Protein AF-A0A0F9VB66-F1 (afdb_monomer_lite)

pLDDT: mean 73.43, std 19.24, range [42.69, 96.19]

Sequence (173 aa):
MRTVSLARVRATCYNPADMSSNGTRQTKVRAKKPPSSSRPCPLCEGAGKLNGRKRKFDEFAIERACGALMVGGRMRDAAMAAGVSRDYLYDYMAKNPSFAARVKRLKIDPDDQVEHNLKHMTRSHPVAAIFWLKNRRPDIWKDRHDGHIVHEHVEYVAKVGEGDSIGHEEKVH

Foldseek 3Di:
DDDDDDDDDDDDDDDPPDPDDDDDPDPCPPPDDPPPPPPPDPLQPPLPDPPDDDDPQDPVLLVQLLVCLLVVHDLCSSCSSSSHHSVVVVVVCVVDVVSVVSSVVSNPVSVVVVLVVLVVVCVPPVPVSLVVCCVPCVVVRPDDDPPPPPVDPDPPPPPPPDDDDPDDDDDDD

Radius of gyration: 35.28 Å; chains: 1; bounding box: 74×68×105 Å

Organism: NCBI:txid412755

Secondary structure (DSSP, 8-state):
---------PPPPP----------------PPPPP---PPPGGGTT-----SS-----HHHHHHHHHHHHTT--HHHHHHHHTS-HHHHHHHHHH-HHHHHHHHHHTHHHHHHHHHHHHHHTTT-HHHHHHHHHHH-HHHHSPP--------SSSSSTTSSS-----------

Structure (mmCIF, N/CA/C/O backbone):
data_AF-A0A0F9VB66-F1
#
_entry.id   AF-A0A0F9VB66-F1
#
loop_
_atom_site.group_PDB
_atom_site.id
_atom_site.type_symbol
_atom_site.label_atom_id
_atom_site.label_alt_id
_atom_site.label_comp_id
_atom_site.label_asym_id
_atom_site.label_entity_id
_atom_site.label_seq_id
_atom_site.pdbx_PDB_ins_code
_atom_site.Cartn_x
_atom_site.Cartn_y
_atom_site.Cartn_z
_atom_site.occupancy
_atom_site.B_iso_or_equiv
_atom_site.auth_seq_id
_atom_site.auth_comp_id
_atom_site.auth_asym_id
_atom_site.auth_atom_id
_atom_site.pdbx_PDB_model_num
ATOM 1 N N . MET A 1 1 ? 54.873 -42.126 11.170 1.00 44.41 1 MET A N 1
ATOM 2 C CA . MET A 1 1 ? 53.872 -41.405 10.351 1.00 44.41 1 MET A CA 1
ATOM 3 C C . MET A 1 1 ? 52.822 -42.418 9.916 1.00 44.41 1 MET A C 1
ATOM 5 O O . MET A 1 1 ? 53.194 -43.435 9.351 1.00 44.41 1 MET A O 1
ATOM 9 N N . ARG A 1 2 ? 51.561 -42.240 10.330 1.00 46.47 2 ARG A N 1
ATOM 10 C CA . ARG A 1 2 ? 50.491 -43.246 10.195 1.00 46.47 2 ARG A CA 1
ATOM 11 C C . ARG A 1 2 ? 49.891 -43.201 8.786 1.00 46.47 2 ARG A C 1
ATOM 13 O O . ARG A 1 2 ? 49.462 -42.141 8.344 1.00 46.47 2 ARG A O 1
ATOM 20 N N . THR A 1 3 ? 49.865 -44.343 8.110 1.00 51.72 3 THR A N 1
ATOM 21 C CA . THR A 1 3 ? 49.191 -44.564 6.828 1.00 51.72 3 THR A CA 1
ATOM 22 C C . THR A 1 3 ? 47.685 -44.706 7.061 1.00 51.72 3 THR A C 1
ATOM 24 O O . THR A 1 3 ? 47.246 -45.493 7.899 1.00 51.72 3 THR A O 1
ATOM 27 N N . VAL A 1 4 ? 46.878 -43.911 6.355 1.00 54.00 4 VAL A N 1
ATOM 28 C CA . VAL A 1 4 ? 45.411 -43.969 6.434 1.00 54.00 4 VAL A CA 1
ATOM 29 C C . VAL A 1 4 ? 44.909 -44.898 5.331 1.00 54.00 4 VAL A C 1
ATOM 31 O O . VAL A 1 4 ? 45.108 -44.643 4.146 1.00 54.00 4 VAL A O 1
ATOM 34 N N . SER A 1 5 ? 44.300 -46.004 5.752 1.00 52.97 5 SER A N 1
ATOM 35 C CA . SER A 1 5 ? 43.702 -47.036 4.905 1.00 52.97 5 SER A CA 1
ATOM 36 C C . SER A 1 5 ? 42.387 -46.540 4.288 1.00 52.97 5 SER A C 1
ATOM 38 O O . SER A 1 5 ? 41.477 -46.125 5.007 1.00 52.97 5 SER A O 1
ATOM 40 N N . LEU A 1 6 ? 42.282 -46.583 2.957 1.00 56.06 6 LEU A N 1
ATOM 41 C CA . LEU A 1 6 ? 41.056 -46.307 2.202 1.00 56.06 6 LEU A CA 1
ATOM 42 C C . LEU A 1 6 ? 40.105 -47.509 2.303 1.00 56.06 6 LEU A C 1
ATOM 44 O O . LEU A 1 6 ? 40.253 -48.505 1.593 1.00 56.06 6 LEU A O 1
ATOM 48 N N . ALA A 1 7 ? 39.105 -47.411 3.178 1.00 54.12 7 ALA A N 1
ATOM 49 C CA . ALA A 1 7 ? 38.022 -48.383 3.253 1.00 54.12 7 ALA A CA 1
ATOM 50 C C . ALA A 1 7 ? 37.046 -48.191 2.075 1.00 54.12 7 ALA A C 1
ATOM 52 O O . ALA A 1 7 ? 36.342 -47.187 1.976 1.00 54.12 7 ALA A O 1
ATOM 53 N N . ARG A 1 8 ? 37.004 -49.186 1.181 1.00 52.88 8 ARG A N 1
ATOM 54 C CA . ARG A 1 8 ? 35.986 -49.357 0.133 1.00 52.88 8 ARG A CA 1
ATOM 55 C C . ARG A 1 8 ? 34.595 -49.491 0.763 1.00 52.88 8 ARG A C 1
ATOM 57 O O . ARG A 1 8 ? 34.313 -50.488 1.423 1.00 52.88 8 ARG A O 1
ATOM 64 N N . VAL A 1 9 ? 33.705 -48.541 0.487 1.00 54.78 9 VAL A N 1
ATOM 65 C CA . VAL A 1 9 ? 32.269 -48.683 0.759 1.00 54.78 9 VAL A CA 1
ATOM 66 C C . VAL A 1 9 ? 31.676 -49.608 -0.307 1.00 54.78 9 VAL A C 1
ATOM 68 O O . VAL A 1 9 ? 31.620 -49.265 -1.486 1.00 54.78 9 VAL A O 1
ATOM 71 N N . ARG A 1 10 ? 31.289 -50.821 0.103 1.00 51.31 10 ARG A N 1
ATOM 72 C CA . ARG A 1 10 ? 30.531 -51.768 -0.723 1.00 51.31 10 ARG A CA 1
ATOM 73 C C . ARG A 1 10 ? 29.098 -51.258 -0.878 1.00 51.31 1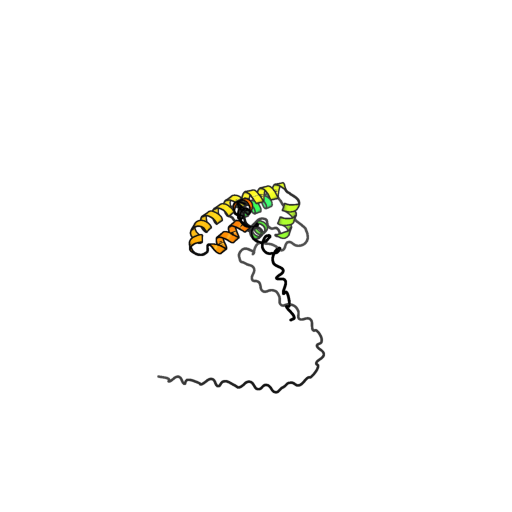0 ARG A C 1
ATOM 75 O O . ARG A 1 10 ? 28.410 -51.050 0.116 1.00 51.31 10 ARG A O 1
ATOM 82 N N . ALA A 1 11 ? 28.656 -51.103 -2.123 1.00 52.66 11 ALA A N 1
ATOM 83 C CA . ALA A 1 11 ? 27.251 -50.946 -2.466 1.00 52.66 11 ALA A CA 1
ATOM 84 C C . ALA A 1 11 ? 26.506 -52.241 -2.109 1.00 52.66 11 ALA A C 1
ATOM 86 O O . ALA A 1 11 ? 26.813 -53.302 -2.654 1.00 52.66 11 ALA A O 1
ATOM 87 N N . THR A 1 12 ? 25.560 -52.175 -1.174 1.00 59.12 12 THR A N 1
ATOM 88 C CA . THR A 1 12 ? 24.635 -53.281 -0.920 1.00 59.12 12 THR A CA 1
ATOM 89 C C . THR A 1 12 ? 23.467 -53.192 -1.885 1.00 59.12 12 THR A C 1
ATOM 91 O O . THR A 1 12 ? 22.754 -52.191 -1.950 1.00 59.12 12 THR A O 1
ATOM 94 N N . CYS A 1 13 ? 23.323 -54.268 -2.641 1.00 42.69 13 CYS A N 1
ATOM 95 C CA . CYS A 1 13 ? 22.309 -54.538 -3.638 1.00 42.69 13 CYS A CA 1
ATOM 96 C C . CYS A 1 13 ? 20.908 -54.512 -3.005 1.00 42.69 13 CYS A C 1
ATOM 98 O O . CYS A 1 13 ? 20.672 -55.140 -1.974 1.00 42.69 13 CYS A O 1
ATOM 100 N N . TYR A 1 14 ? 19.986 -53.797 -3.642 1.00 48.38 14 TYR A N 1
ATOM 101 C CA . TYR A 1 14 ? 18.560 -53.788 -3.325 1.00 48.38 14 TYR A CA 1
ATOM 102 C C . TYR A 1 14 ? 17.925 -55.116 -3.774 1.00 48.38 14 TYR A C 1
ATOM 104 O O . TYR A 1 14 ? 18.117 -55.520 -4.920 1.00 48.38 14 TYR A O 1
ATOM 112 N N . ASN A 1 15 ? 17.198 -55.797 -2.883 1.00 57.19 15 ASN A N 1
ATOM 113 C CA . ASN A 1 15 ? 16.551 -57.088 -3.142 1.00 57.19 15 ASN A CA 1
ATOM 114 C C . ASN A 1 15 ? 15.014 -56.900 -3.129 1.00 57.19 15 ASN A C 1
ATOM 116 O O . ASN A 1 15 ? 14.466 -56.618 -2.063 1.00 57.19 15 ASN A O 1
ATOM 120 N N . PRO A 1 16 ? 14.304 -56.988 -4.271 1.00 52.41 16 PRO A N 1
ATOM 121 C CA . PRO A 1 16 ? 12.881 -56.656 -4.376 1.00 52.41 16 PRO A CA 1
ATOM 122 C C . PRO A 1 16 ? 11.975 -57.887 -4.195 1.00 52.41 16 PRO A C 1
ATOM 124 O O . PRO A 1 16 ? 11.163 -58.203 -5.060 1.00 52.41 16 PRO A O 1
ATOM 127 N N . ALA A 1 17 ? 12.112 -58.597 -3.077 1.00 52.59 17 ALA A N 1
ATOM 128 C CA . ALA A 1 17 ? 11.293 -59.770 -2.774 1.00 52.59 17 ALA A CA 1
ATOM 129 C C . ALA A 1 17 ? 10.872 -59.778 -1.303 1.00 52.59 17 ALA A C 1
ATOM 131 O O . ALA A 1 17 ? 11.327 -60.610 -0.529 1.00 52.59 17 ALA A O 1
ATOM 132 N N . ASP A 1 18 ? 10.012 -58.836 -0.914 1.00 49.31 18 ASP A N 1
ATOM 133 C CA . ASP A 1 18 ? 9.180 -59.022 0.277 1.00 49.31 18 ASP A CA 1
ATOM 134 C C . ASP A 1 18 ? 7.884 -58.205 0.162 1.00 49.31 18 ASP A C 1
ATOM 136 O O . ASP A 1 18 ? 7.655 -57.191 0.822 1.00 49.31 18 ASP A O 1
ATOM 140 N N . MET A 1 19 ? 7.040 -58.620 -0.786 1.00 52.47 19 MET A N 1
ATOM 141 C CA . MET A 1 19 ? 5.615 -58.327 -0.726 1.00 52.47 19 MET A CA 1
ATOM 142 C C . MET A 1 19 ? 4.963 -59.429 0.106 1.00 52.47 19 MET A C 1
ATOM 144 O O . MET A 1 19 ? 4.65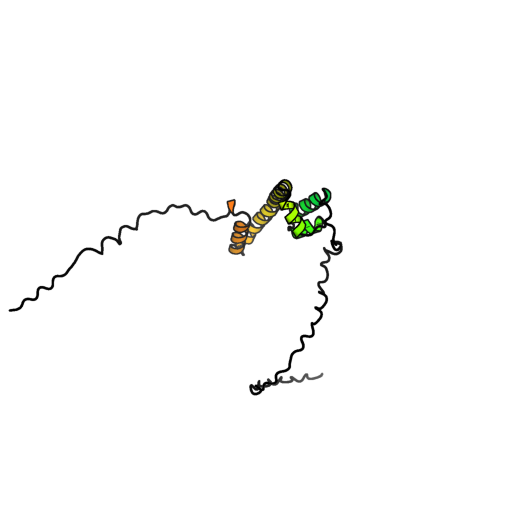6 -60.496 -0.419 1.00 52.47 19 MET A O 1
ATOM 148 N N . SER A 1 20 ? 4.725 -59.171 1.391 1.00 53.31 20 SER A N 1
ATOM 149 C CA . SER A 1 20 ? 3.771 -59.965 2.159 1.00 53.31 20 SER A CA 1
ATOM 150 C C . SER A 1 20 ? 2.997 -59.104 3.149 1.00 53.31 20 SER A C 1
ATOM 152 O O . SER A 1 20 ? 3.521 -58.461 4.057 1.00 53.31 20 SER A O 1
ATOM 154 N N . SER A 1 21 ? 1.700 -59.077 2.885 1.00 56.75 21 SER A N 1
ATOM 155 C CA . SER A 1 21 ? 0.618 -58.471 3.635 1.00 56.75 21 SER A CA 1
ATOM 156 C C . SER A 1 21 ? 0.570 -58.938 5.086 1.00 56.75 21 SER A C 1
ATOM 158 O O . SER A 1 21 ? 0.457 -60.133 5.335 1.00 56.75 21 SER A O 1
ATOM 160 N N . ASN A 1 22 ? 0.482 -57.998 6.027 1.00 52.44 22 ASN A N 1
ATOM 161 C CA . ASN A 1 22 ? -0.237 -58.230 7.276 1.00 52.44 22 ASN A CA 1
ATOM 162 C C . ASN A 1 22 ? -0.917 -56.944 7.750 1.00 52.44 22 ASN A C 1
ATOM 164 O O . ASN A 1 22 ? -0.280 -55.962 8.134 1.00 52.44 22 ASN A O 1
ATOM 168 N N . GLY A 1 23 ? -2.249 -56.963 7.691 1.00 52.31 23 GLY A N 1
ATOM 169 C CA . GLY A 1 23 ? -3.118 -55.898 8.162 1.00 52.31 23 GLY A CA 1
ATOM 170 C C . GLY A 1 23 ? -2.966 -55.692 9.663 1.00 52.31 23 GLY A C 1
ATOM 171 O O . GLY A 1 23 ? -3.435 -56.490 10.468 1.00 52.31 23 GLY A O 1
ATOM 172 N N . THR A 1 24 ? -2.351 -54.578 10.044 1.00 51.16 24 THR A N 1
ATOM 173 C CA . THR A 1 24 ? -2.393 -54.072 11.415 1.00 51.16 24 THR A CA 1
ATOM 174 C C . THR A 1 24 ? -3.463 -52.987 11.480 1.00 51.16 24 THR A C 1
ATOM 176 O O . THR A 1 24 ? -3.363 -51.959 10.808 1.00 51.16 24 THR A O 1
ATOM 179 N N . ARG A 1 25 ? -4.512 -53.206 12.285 1.00 48.66 25 ARG A N 1
ATOM 180 C CA . ARG A 1 25 ? -5.467 -52.156 12.670 1.00 48.66 25 ARG A CA 1
ATOM 181 C C . ARG A 1 25 ? -4.683 -51.013 13.314 1.00 48.66 25 ARG A C 1
ATOM 183 O O . ARG A 1 25 ? -4.277 -51.112 14.467 1.00 48.66 25 ARG A O 1
ATOM 190 N N . GLN A 1 26 ? -4.477 -49.926 12.576 1.00 53.50 26 GLN A N 1
ATOM 191 C CA . GLN A 1 26 ? -3.925 -48.700 13.135 1.00 53.50 26 GLN A CA 1
ATOM 192 C C . GLN A 1 26 ? -4.956 -48.090 14.090 1.00 53.50 26 GLN A C 1
ATOM 194 O O . GLN A 1 26 ? -5.906 -47.426 13.674 1.00 53.50 26 GLN A O 1
ATOM 199 N N . THR A 1 27 ? -4.774 -48.289 15.392 1.00 52.41 27 THR A N 1
ATOM 200 C CA . THR A 1 27 ? -5.362 -47.391 16.385 1.00 52.41 27 THR A CA 1
ATOM 201 C C . THR A 1 27 ? -4.724 -46.021 16.185 1.00 52.41 27 THR A C 1
ATOM 203 O O . THR A 1 27 ? -3.520 -45.849 16.373 1.00 52.41 27 THR A O 1
ATOM 206 N N . LYS A 1 28 ? -5.528 -45.047 15.758 1.00 52.59 28 LYS A N 1
ATOM 207 C CA . LYS A 1 28 ? -5.122 -43.665 15.491 1.00 52.59 28 LYS A CA 1
ATOM 208 C C . LYS A 1 28 ? -4.780 -42.968 16.813 1.00 52.59 28 LYS A C 1
ATOM 210 O O . LYS A 1 28 ? -5.587 -42.219 17.357 1.00 52.59 28 LYS A O 1
ATOM 215 N N . VAL A 1 29 ? -3.593 -43.228 17.359 1.00 53.97 29 VAL A N 1
ATOM 216 C CA . VAL A 1 29 ? -3.067 -42.459 18.490 1.00 53.97 29 VAL A CA 1
ATOM 217 C C . VAL A 1 29 ? -2.770 -41.063 17.958 1.00 53.97 29 VAL A C 1
ATOM 219 O O . VAL A 1 29 ? -1.888 -40.856 17.126 1.00 53.97 29 VAL A O 1
ATOM 222 N N . ARG A 1 30 ? -3.584 -40.096 18.377 1.00 53.66 30 ARG A N 1
ATOM 223 C CA . ARG A 1 30 ? -3.483 -38.695 17.976 1.00 53.66 30 ARG A CA 1
ATOM 224 C C . ARG A 1 30 ? -2.177 -38.128 18.540 1.00 53.66 30 ARG A C 1
ATOM 226 O O . ARG A 1 30 ? -2.142 -37.678 19.682 1.00 53.66 30 ARG A O 1
ATOM 233 N N . ALA A 1 31 ? -1.101 -38.182 17.756 1.00 60.56 31 ALA A N 1
ATOM 234 C CA . ALA A 1 31 ? 0.166 -37.554 18.102 1.00 60.56 31 ALA A CA 1
ATOM 235 C C . ALA A 1 31 ? -0.086 -36.069 18.412 1.00 60.56 31 ALA A C 1
ATOM 237 O O . ALA A 1 31 ? -0.615 -35.325 17.579 1.00 60.56 31 ALA A O 1
ATOM 238 N N . LYS A 1 32 ? 0.239 -35.640 19.637 1.00 59.31 32 LYS A N 1
ATOM 239 C CA . LYS A 1 32 ? 0.214 -34.222 20.004 1.00 59.31 32 LYS A CA 1
ATOM 240 C C . LYS A 1 32 ? 1.209 -33.504 19.092 1.00 59.31 32 LYS A C 1
ATOM 242 O O . LYS A 1 32 ? 2.384 -33.857 19.061 1.00 59.31 32 LYS A O 1
ATOM 247 N N . LYS A 1 33 ? 0.717 -32.529 18.324 1.00 59.81 33 LYS A N 1
ATOM 248 C CA . LYS A 1 33 ? 1.525 -31.683 17.436 1.00 59.81 33 LYS A CA 1
ATOM 249 C C . LYS A 1 33 ? 2.696 -31.108 18.256 1.00 59.81 33 LYS A C 1
ATOM 251 O O . LYS A 1 33 ? 2.421 -30.550 19.321 1.00 59.81 33 LYS A O 1
ATOM 256 N N . PRO A 1 34 ? 3.963 -31.253 17.824 1.00 53.66 34 PRO A N 1
ATOM 257 C CA . PRO A 1 34 ? 5.085 -30.683 18.560 1.00 53.66 34 PRO A CA 1
ATOM 258 C C . PRO A 1 34 ? 4.890 -29.164 18.685 1.00 53.66 34 PRO A C 1
ATOM 260 O O . PRO A 1 34 ? 4.361 -28.547 17.749 1.00 53.66 34 PRO A O 1
ATOM 263 N N . PRO A 1 35 ? 5.258 -28.547 19.824 1.00 54.00 35 PRO A N 1
ATOM 264 C CA . PRO A 1 35 ? 5.183 -27.101 19.966 1.00 54.00 35 PRO A CA 1
ATOM 265 C C . PRO A 1 35 ? 6.023 -26.471 18.855 1.00 54.00 35 PRO A C 1
ATOM 267 O O . PRO A 1 35 ? 7.181 -26.834 18.660 1.00 54.00 35 PRO A O 1
ATOM 270 N N . SER A 1 36 ? 5.416 -25.568 18.085 1.00 57.84 36 SER A N 1
ATOM 271 C CA . SER A 1 36 ? 6.081 -24.885 16.981 1.00 57.84 36 SER A CA 1
ATOM 272 C C . SER A 1 36 ? 7.273 -24.102 17.525 1.00 57.84 36 SER A C 1
ATOM 274 O O . SER A 1 36 ? 7.106 -23.025 18.094 1.00 57.84 36 SER A O 1
ATOM 276 N N . SER A 1 37 ? 8.479 -24.632 17.352 1.00 52.78 37 SER A N 1
ATOM 277 C CA . SER A 1 37 ? 9.735 -23.990 17.737 1.00 52.78 37 SER A CA 1
ATOM 278 C C . SER A 1 37 ? 10.139 -22.903 16.736 1.00 52.78 37 SER A C 1
ATOM 280 O O . SER A 1 37 ? 11.299 -22.813 16.329 1.00 52.78 37 SER A O 1
ATOM 282 N N . SER A 1 38 ? 9.191 -22.071 16.301 1.00 57.78 38 SER A N 1
ATOM 283 C CA . SER A 1 38 ? 9.543 -20.814 15.659 1.00 57.78 38 SER A CA 1
ATOM 284 C C . SER A 1 38 ? 10.136 -19.940 16.753 1.00 57.78 38 SER A C 1
ATOM 286 O O . SER A 1 38 ? 9.395 -19.382 17.565 1.00 57.78 38 SER A O 1
ATOM 288 N N . ARG A 1 39 ? 11.468 -19.856 16.805 1.00 48.72 39 ARG A N 1
ATOM 289 C CA . ARG A 1 39 ? 12.132 -18.781 17.542 1.00 48.72 39 ARG A CA 1
ATOM 290 C C . ARG A 1 39 ? 11.447 -17.477 17.111 1.00 48.72 39 ARG A C 1
ATOM 292 O O . ARG A 1 39 ? 11.368 -17.239 15.900 1.00 48.72 39 ARG A O 1
ATOM 299 N N . PRO A 1 40 ? 10.861 -16.702 18.036 1.00 51.41 40 PRO A N 1
ATOM 300 C CA . PRO A 1 40 ? 10.295 -15.416 17.678 1.00 51.41 40 PRO A CA 1
ATOM 301 C C . PRO A 1 40 ? 11.411 -14.596 17.031 1.00 51.41 40 PRO A C 1
ATOM 303 O O . PRO A 1 40 ? 12.553 -14.598 17.483 1.00 51.41 40 PRO A O 1
ATOM 306 N N . CYS A 1 41 ? 11.097 -13.980 15.897 1.00 50.94 41 CYS A N 1
ATOM 307 C CA . CYS A 1 41 ? 11.995 -13.034 15.255 1.00 50.94 41 CYS A CA 1
ATOM 308 C C . CYS A 1 41 ? 12.424 -11.974 16.300 1.00 50.94 41 CYS A C 1
ATOM 310 O O . CYS A 1 41 ? 11.563 -11.500 17.036 1.00 50.94 41 CYS A O 1
ATOM 312 N N . PRO A 1 42 ? 13.697 -11.553 16.371 1.00 48.38 42 PRO A N 1
ATOM 313 C CA . PRO A 1 42 ? 14.150 -10.548 17.347 1.00 48.38 42 PRO A CA 1
ATOM 314 C C . PRO A 1 42 ? 13.387 -9.214 17.264 1.00 48.38 42 PRO A C 1
ATOM 316 O O . PRO A 1 42 ? 13.326 -8.459 18.224 1.00 48.38 42 PRO A O 1
ATOM 319 N N . LEU A 1 43 ? 12.742 -8.937 16.126 1.00 49.28 43 LEU A N 1
ATOM 320 C CA . LEU A 1 43 ? 11.885 -7.764 15.930 1.00 49.28 43 LEU A CA 1
ATOM 321 C C . LEU A 1 43 ? 10.491 -7.897 16.571 1.00 49.28 43 LEU A C 1
ATOM 323 O O . LEU A 1 43 ? 9.729 -6.934 16.564 1.00 49.28 43 LEU A O 1
ATOM 327 N N . CYS A 1 44 ? 10.111 -9.075 17.080 1.00 45.06 44 CYS A N 1
ATOM 328 C CA . CYS A 1 44 ? 8.766 -9.346 17.594 1.00 45.06 44 CYS A CA 1
ATOM 329 C C . CYS A 1 44 ? 8.694 -9.635 19.103 1.00 45.06 44 CYS A C 1
ATOM 331 O O . CYS A 1 44 ? 7.625 -10.012 19.581 1.00 45.06 44 CYS A O 1
ATOM 333 N N . GLU A 1 45 ? 9.767 -9.416 19.872 1.00 42.81 45 GLU A N 1
ATOM 334 C CA . GLU A 1 45 ? 9.785 -9.675 21.326 1.00 42.81 45 GLU A CA 1
ATOM 335 C C . GLU A 1 45 ? 8.876 -8.745 22.162 1.00 42.81 45 GLU A C 1
ATOM 337 O O . GLU A 1 45 ? 8.649 -9.011 23.337 1.00 42.81 45 GLU A O 1
ATOM 342 N N . GLY A 1 46 ? 8.259 -7.717 21.564 1.00 49.78 46 GLY A N 1
ATOM 343 C CA . GLY A 1 46 ? 7.318 -6.812 22.248 1.00 49.78 46 GLY A CA 1
ATOM 344 C C . GLY A 1 46 ? 5.834 -6.982 21.893 1.00 49.78 46 GLY A C 1
ATOM 345 O O . GLY A 1 46 ? 4.979 -6.333 22.497 1.00 49.78 46 GLY A O 1
ATOM 346 N N . ALA A 1 47 ? 5.486 -7.826 20.916 1.00 51.56 47 ALA A N 1
ATOM 347 C CA . ALA A 1 47 ? 4.102 -7.963 20.460 1.00 51.56 47 ALA A CA 1
ATOM 348 C C . ALA A 1 47 ? 3.333 -8.927 21.377 1.00 51.56 47 ALA A C 1
ATOM 350 O O . ALA A 1 47 ? 3.151 -10.106 21.065 1.00 51.56 47 ALA A O 1
ATOM 351 N N . GLY A 1 48 ? 2.915 -8.428 22.543 1.00 51.97 48 GLY A N 1
ATOM 352 C CA . GLY A 1 48 ? 2.089 -9.173 23.490 1.00 51.97 48 GLY A CA 1
ATOM 353 C C . GLY A 1 48 ? 0.916 -9.867 22.791 1.00 51.97 48 GLY A C 1
ATOM 354 O O . GLY A 1 48 ? 0.263 -9.289 21.920 1.00 51.97 48 GLY A O 1
ATOM 355 N N . LYS A 1 49 ? 0.655 -11.130 23.158 1.00 54.41 49 LYS A N 1
ATOM 356 C CA . LYS A 1 49 ? -0.476 -11.912 22.637 1.00 54.41 49 LYS A CA 1
ATOM 357 C C . LYS A 1 49 ? -1.760 -11.082 22.760 1.00 54.41 49 LYS A C 1
ATOM 359 O O . LYS A 1 49 ? -2.202 -10.786 23.869 1.00 54.41 49 LYS A O 1
ATOM 364 N N . LEU A 1 50 ? -2.350 -10.704 21.624 1.00 54.97 50 LEU A N 1
ATOM 365 C CA . LEU A 1 50 ? -3.613 -9.966 21.559 1.00 54.97 50 LEU A CA 1
ATOM 366 C C . LEU A 1 50 ? -4.769 -10.903 21.946 1.00 54.97 50 LEU A C 1
ATOM 368 O O . LEU A 1 50 ? -5.504 -11.397 21.096 1.00 54.97 50 LEU A O 1
ATOM 372 N N . ASN A 1 51 ? -4.903 -11.199 23.237 1.00 49.34 51 ASN A N 1
ATOM 373 C CA . ASN A 1 51 ? -5.971 -12.048 23.749 1.00 49.34 51 ASN A CA 1
ATOM 374 C C . ASN A 1 51 ? -7.301 -11.267 23.825 1.00 49.34 51 ASN A C 1
ATOM 376 O O . ASN A 1 51 ? -7.427 -10.279 24.549 1.00 49.34 51 ASN A O 1
ATOM 380 N N . GLY A 1 52 ? -8.309 -11.762 23.099 1.00 56.09 52 GLY A N 1
ATOM 381 C CA . GLY A 1 52 ? -9.744 -11.668 23.410 1.00 56.09 52 GLY A CA 1
ATOM 382 C C . GLY A 1 52 ? -10.476 -10.359 23.101 1.00 56.09 52 GLY A C 1
ATOM 383 O O . GLY A 1 52 ? -11.493 -10.384 22.408 1.00 56.09 52 GLY A O 1
ATOM 384 N N . ARG A 1 53 ? -10.003 -9.208 23.595 1.00 60.44 53 ARG A N 1
ATOM 385 C CA . ARG A 1 53 ? -10.736 -7.934 23.466 1.00 60.44 53 ARG A CA 1
ATOM 386 C C . ARG A 1 53 ? -10.085 -7.040 22.417 1.00 60.44 53 ARG A C 1
ATOM 388 O O . ARG A 1 53 ? -8.963 -6.576 22.611 1.00 60.44 53 ARG A O 1
ATOM 395 N N . LYS A 1 54 ? -10.802 -6.785 21.314 1.00 63.06 54 LYS A N 1
ATOM 396 C CA . LYS A 1 54 ? -10.371 -5.847 20.264 1.00 63.06 54 LYS A CA 1
ATOM 397 C C . LYS A 1 54 ? -10.135 -4.479 20.910 1.00 63.06 54 LYS A C 1
ATOM 399 O O . LYS A 1 54 ? -11.079 -3.848 21.384 1.00 63.06 54 LYS A O 1
ATOM 404 N N . ARG A 1 55 ? -8.871 -4.062 20.991 1.00 66.31 55 ARG A N 1
ATOM 405 C CA . ARG A 1 55 ? -8.508 -2.721 21.456 1.00 66.31 55 ARG A CA 1
ATOM 406 C C . ARG A 1 55 ? -8.966 -1.714 20.405 1.00 66.31 55 ARG A C 1
ATOM 408 O O . ARG A 1 55 ? -8.965 -2.028 19.214 1.00 66.31 55 ARG A O 1
ATOM 415 N N . LYS A 1 56 ? -9.403 -0.535 20.848 1.00 76.12 56 LYS A N 1
ATOM 416 C CA . LYS A 1 56 ? -9.724 0.560 19.929 1.00 76.12 56 LYS A CA 1
ATOM 417 C C . LYS A 1 56 ? -8.454 0.909 19.148 1.00 76.12 56 LYS A C 1
ATOM 419 O O . LYS A 1 56 ? -7.348 0.770 19.666 1.00 76.12 56 LYS A O 1
ATOM 424 N N . PHE A 1 57 ? -8.614 1.254 17.875 1.00 84.31 57 PHE A N 1
ATOM 425 C CA . PHE A 1 57 ? -7.485 1.709 17.072 1.00 84.31 57 PHE A CA 1
ATOM 426 C C . PHE A 1 57 ? -7.262 3.181 17.399 1.00 84.31 57 PHE A C 1
ATOM 428 O O . PHE A 1 57 ? -7.980 4.036 16.889 1.00 84.31 57 PHE A O 1
ATOM 435 N N . ASP A 1 58 ? -6.360 3.434 18.344 1.00 90.50 58 ASP A N 1
ATOM 436 C CA . ASP A 1 58 ? -6.073 4.780 18.837 1.00 90.50 58 ASP A CA 1
ATOM 437 C C . ASP A 1 58 ? -5.366 5.622 17.763 1.00 90.50 58 ASP A C 1
ATOM 439 O O . ASP A 1 58 ? -4.666 5.081 16.903 1.00 90.50 58 ASP A O 1
ATOM 443 N N . GLU A 1 59 ? -5.473 6.950 17.849 1.00 90.31 59 GLU A N 1
ATOM 444 C CA . GLU A 1 59 ? -4.830 7.870 16.895 1.00 90.31 59 GLU A CA 1
ATOM 445 C C . GLU A 1 59 ? -3.305 7.658 16.832 1.00 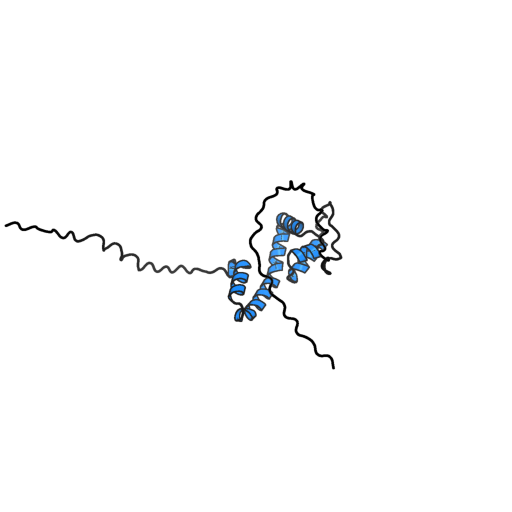90.31 59 GLU A C 1
ATOM 447 O O . GLU A 1 59 ? -2.721 7.529 15.761 1.00 90.31 59 GLU A O 1
ATOM 452 N N . PHE A 1 60 ? -2.655 7.443 17.978 1.00 92.00 60 PHE A N 1
ATOM 453 C CA . PHE A 1 60 ? -1.227 7.103 18.026 1.00 92.00 60 PHE A CA 1
ATOM 454 C C . PHE A 1 60 ? -0.888 5.768 17.343 1.00 92.00 60 PHE A C 1
ATOM 456 O O . PHE A 1 60 ? 0.247 5.547 16.917 1.00 92.00 60 PHE A O 1
ATOM 463 N N . ALA A 1 61 ? -1.830 4.822 17.277 1.00 91.81 61 ALA A N 1
ATOM 464 C CA . ALA A 1 61 ? -1.638 3.572 16.544 1.00 91.81 61 ALA A CA 1
ATOM 465 C C . ALA A 1 61 ? -1.771 3.799 15.028 1.00 91.81 61 ALA A C 1
ATOM 467 O O . ALA A 1 61 ? -1.008 3.209 14.258 1.00 91.81 61 ALA A O 1
ATOM 468 N N . ILE A 1 62 ? -2.674 4.695 14.612 1.00 93.81 62 ILE A N 1
ATOM 469 C CA . ILE A 1 62 ? -2.818 5.157 13.223 1.00 93.81 62 ILE A CA 1
ATOM 470 C C . ILE A 1 62 ? -1.516 5.805 12.750 1.00 93.81 62 ILE A C 1
ATOM 472 O O . ILE A 1 62 ? -1.002 5.442 11.691 1.00 93.81 62 ILE A O 1
ATOM 476 N N . GLU A 1 63 ? -0.954 6.719 13.539 1.00 94.81 63 GLU A N 1
ATOM 477 C CA . GLU A 1 63 ? 0.293 7.410 13.202 1.00 94.81 63 GLU A CA 1
ATOM 478 C C . GLU A 1 63 ? 1.478 6.451 13.102 1.00 94.81 63 GLU A C 1
ATOM 480 O O . GLU A 1 63 ? 2.209 6.492 12.114 1.00 94.81 63 GLU A O 1
ATOM 485 N N . ARG A 1 64 ? 1.624 5.515 14.050 1.00 95.12 64 ARG A N 1
ATOM 486 C CA . ARG A 1 64 ? 2.669 4.477 13.984 1.00 95.12 64 ARG A CA 1
ATOM 487 C C . ARG A 1 64 ? 2.537 3.596 12.743 1.00 95.12 64 ARG A C 1
ATOM 489 O O . ARG A 1 64 ? 3.541 3.311 12.089 1.00 95.12 64 ARG A O 1
ATOM 496 N N . ALA A 1 65 ? 1.316 3.191 12.386 1.00 95.50 65 ALA A N 1
ATOM 497 C CA . ALA A 1 65 ? 1.074 2.446 11.151 1.00 95.50 65 ALA A CA 1
ATOM 498 C C . ALA A 1 65 ? 1.445 3.273 9.911 1.00 95.50 65 ALA A C 1
ATOM 500 O O . ALA A 1 65 ? 2.075 2.752 8.993 1.00 95.50 65 ALA A O 1
ATOM 501 N N . CYS A 1 66 ? 1.073 4.555 9.883 1.00 95.44 66 CYS A N 1
ATOM 502 C CA . CYS A 1 66 ? 1.369 5.453 8.770 1.00 95.44 66 CYS A CA 1
ATOM 503 C C . CYS A 1 66 ? 2.874 5.695 8.614 1.00 95.44 66 CYS A C 1
ATOM 505 O O . CYS A 1 66 ? 3.387 5.567 7.507 1.00 95.44 66 CYS A O 1
ATOM 507 N N . GLY A 1 67 ? 3.587 5.965 9.709 1.00 95.38 67 GLY A N 1
ATOM 508 C CA . GLY A 1 67 ? 5.038 6.154 9.696 1.00 95.38 67 GLY A CA 1
ATOM 509 C C . GLY A 1 67 ? 5.772 4.924 9.161 1.00 95.38 67 GLY A C 1
ATOM 510 O O . GLY A 1 67 ? 6.641 5.048 8.305 1.00 95.38 67 GLY A O 1
ATOM 511 N N . ALA A 1 68 ? 5.356 3.719 9.566 1.00 95.06 68 ALA A N 1
ATOM 512 C CA . ALA A 1 68 ? 5.928 2.482 9.033 1.00 95.06 68 ALA A CA 1
ATOM 513 C C . ALA A 1 68 ? 5.712 2.325 7.515 1.00 95.06 68 ALA A C 1
ATOM 515 O O . ALA A 1 68 ? 6.586 1.808 6.821 1.00 95.06 68 ALA A O 1
ATOM 516 N N . LEU A 1 69 ? 4.567 2.772 6.988 1.00 95.50 69 LEU A N 1
ATOM 517 C CA . LEU A 1 69 ? 4.280 2.730 5.551 1.00 95.50 69 LEU A CA 1
ATOM 518 C C . LEU A 1 69 ? 5.091 3.761 4.761 1.00 95.50 69 LEU A C 1
ATOM 520 O O . LEU A 1 69 ? 5.546 3.432 3.672 1.00 95.50 69 LEU A O 1
ATOM 524 N N . MET A 1 70 ? 5.311 4.959 5.311 1.00 94.69 70 MET A N 1
ATOM 525 C CA . MET A 1 70 ? 6.126 6.004 4.670 1.00 94.69 70 MET A CA 1
ATOM 526 C C . MET A 1 70 ? 7.568 5.557 4.441 1.00 94.69 70 MET A C 1
ATOM 528 O O . MET A 1 70 ? 8.164 5.871 3.420 1.00 94.69 70 MET A O 1
ATOM 532 N N . VAL A 1 71 ? 8.111 4.764 5.364 1.00 93.25 71 VAL A N 1
ATOM 533 C CA . VAL A 1 71 ? 9.458 4.189 5.238 1.00 93.25 71 VAL A CA 1
ATOM 534 C C . VAL A 1 71 ? 9.509 3.064 4.183 1.00 93.25 71 VAL A C 1
ATOM 536 O O . VAL A 1 71 ? 10.579 2.565 3.853 1.00 93.25 71 VAL A O 1
ATOM 539 N N . GLY A 1 72 ? 8.366 2.646 3.625 1.00 92.88 72 GLY A N 1
ATOM 540 C CA . GLY A 1 72 ? 8.272 1.524 2.685 1.00 92.88 72 GLY A CA 1
ATOM 541 C C . GLY A 1 72 ? 8.042 0.169 3.358 1.00 92.88 72 GLY A C 1
ATOM 542 O O . GLY A 1 72 ? 8.214 -0.882 2.736 1.00 92.88 72 GLY A O 1
ATOM 543 N N . GLY A 1 73 ? 7.633 0.165 4.630 1.00 92.19 73 GLY A N 1
ATOM 544 C CA . GLY A 1 73 ? 7.236 -1.047 5.338 1.00 92.19 73 GLY A CA 1
ATOM 545 C C . GLY A 1 73 ? 6.017 -1.717 4.700 1.00 92.19 73 GLY A C 1
ATOM 546 O O . GLY A 1 73 ? 5.146 -1.085 4.096 1.00 92.19 73 GLY A O 1
ATOM 547 N N . ARG A 1 74 ? 5.911 -3.040 4.851 1.00 93.00 74 ARG A N 1
ATOM 548 C CA . ARG A 1 74 ? 4.731 -3.781 4.385 1.00 93.00 74 ARG A CA 1
ATOM 549 C C . ARG A 1 74 ? 3.591 -3.610 5.383 1.00 93.00 74 ARG A C 1
ATOM 551 O O . ARG A 1 74 ? 3.786 -3.246 6.537 1.00 93.00 74 ARG A O 1
ATOM 558 N N . MET A 1 75 ? 2.382 -4.002 4.983 1.00 93.31 75 MET A N 1
ATOM 559 C CA . MET A 1 75 ? 1.207 -3.927 5.865 1.00 93.31 75 MET A CA 1
ATOM 560 C C . MET A 1 75 ? 1.377 -4.724 7.171 1.00 93.31 75 MET A C 1
ATOM 562 O O . MET A 1 75 ? 0.826 -4.361 8.205 1.00 93.31 75 MET A O 1
ATOM 566 N N . ARG A 1 76 ? 2.166 -5.808 7.136 1.00 94.12 76 ARG A N 1
ATOM 567 C CA . ARG A 1 76 ? 2.540 -6.562 8.340 1.00 94.12 76 ARG A CA 1
ATOM 568 C C . ARG A 1 76 ? 3.358 -5.701 9.304 1.00 94.12 76 ARG A C 1
ATOM 570 O O . ARG A 1 76 ? 3.092 -5.736 10.497 1.00 94.12 76 ARG A O 1
ATOM 577 N N . ASP A 1 77 ? 4.317 -4.946 8.784 1.00 93.31 77 ASP A N 1
ATOM 578 C CA . ASP A 1 77 ? 5.226 -4.111 9.570 1.00 93.31 77 ASP A CA 1
ATOM 579 C C . ASP A 1 77 ? 4.461 -2.924 10.171 1.00 93.31 77 ASP A C 1
ATOM 581 O O . ASP A 1 77 ? 4.598 -2.640 11.357 1.00 93.31 77 ASP A O 1
ATOM 585 N N . ALA A 1 78 ? 3.535 -2.337 9.406 1.00 94.69 78 ALA A N 1
ATOM 586 C CA . ALA A 1 78 ? 2.607 -1.318 9.896 1.00 94.69 78 ALA A CA 1
ATOM 587 C C . ALA A 1 78 ? 1.688 -1.831 11.018 1.00 94.69 78 ALA A C 1
ATOM 589 O O . ALA A 1 78 ? 1.511 -1.161 12.035 1.00 94.69 78 ALA A O 1
ATOM 590 N N . ALA A 1 79 ? 1.133 -3.039 10.870 1.00 93.31 79 ALA A N 1
ATOM 591 C CA . ALA A 1 79 ? 0.308 -3.657 11.907 1.00 93.31 79 ALA A CA 1
ATOM 592 C C . ALA A 1 79 ? 1.117 -3.938 13.184 1.00 93.31 79 ALA A C 1
ATOM 594 O O . ALA A 1 79 ? 0.645 -3.655 14.286 1.00 93.31 79 ALA A O 1
ATOM 595 N N . MET A 1 80 ? 2.356 -4.423 13.036 1.00 91.31 80 MET A N 1
ATOM 596 C CA . MET A 1 80 ? 3.272 -4.628 14.163 1.00 91.31 80 MET A CA 1
ATOM 597 C C . MET A 1 80 ? 3.616 -3.308 14.860 1.00 91.31 80 MET A C 1
ATOM 599 O O . MET A 1 80 ? 3.500 -3.235 16.080 1.00 91.31 80 MET A O 1
ATOM 603 N N . ALA A 1 81 ? 3.945 -2.254 14.108 1.00 92.12 81 ALA A N 1
ATOM 604 C CA . ALA A 1 81 ? 4.243 -0.929 14.656 1.00 92.12 81 ALA A CA 1
ATOM 605 C C . ALA A 1 81 ? 3.057 -0.341 15.435 1.00 92.12 81 ALA A C 1
ATOM 607 O O . ALA A 1 81 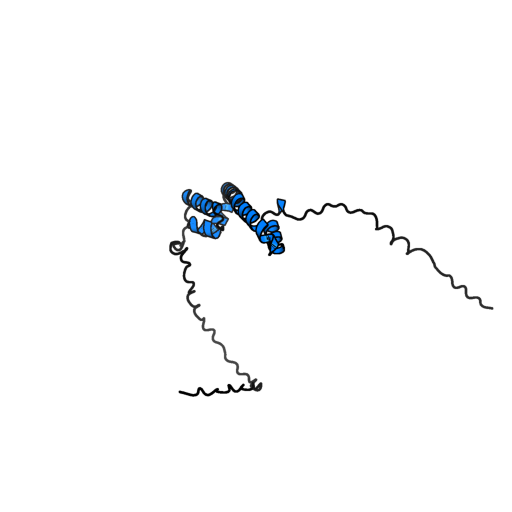? 3.237 0.276 16.486 1.00 92.12 81 ALA A O 1
ATOM 608 N N . ALA A 1 82 ? 1.835 -0.573 14.959 1.00 91.00 82 ALA A N 1
ATOM 609 C CA . ALA A 1 82 ? 0.613 -0.162 15.638 1.00 91.00 82 ALA A CA 1
ATOM 610 C C . ALA A 1 82 ? 0.212 -1.076 16.813 1.00 91.00 82 ALA A C 1
ATOM 612 O O . ALA A 1 82 ? -0.606 -0.680 17.644 1.00 91.00 82 ALA A O 1
ATOM 613 N N . GLY A 1 83 ? 0.802 -2.270 16.931 1.00 89.62 83 GLY A N 1
ATOM 614 C CA . GLY A 1 83 ? 0.461 -3.256 17.959 1.00 89.62 83 GLY A CA 1
ATOM 615 C C . GLY A 1 83 ? -0.875 -3.966 17.714 1.00 89.62 83 GLY A C 1
ATOM 616 O O . GLY A 1 83 ? -1.530 -4.386 18.666 1.00 89.62 83 GLY A O 1
ATOM 617 N N . VAL A 1 84 ? -1.303 -4.087 16.455 1.00 90.12 84 VAL A N 1
ATOM 618 C CA . VAL A 1 84 ? -2.547 -4.766 16.057 1.00 90.12 84 VAL A CA 1
ATOM 619 C C . VAL A 1 84 ? -2.265 -5.969 15.164 1.00 90.12 84 VAL A C 1
ATOM 621 O O . VAL A 1 84 ? -1.189 -6.110 14.584 1.00 90.12 84 VAL A O 1
ATOM 624 N N . SER A 1 85 ? -3.247 -6.862 15.027 1.00 89.88 85 SER A N 1
ATOM 625 C CA . SER A 1 85 ? -3.151 -7.920 14.025 1.00 89.88 85 SER A CA 1
ATOM 626 C C . SER A 1 85 ? -3.278 -7.332 12.618 1.00 89.88 85 SER A C 1
ATOM 628 O O . SER A 1 85 ? -3.981 -6.345 12.388 1.00 89.88 85 SER A O 1
ATOM 630 N N . ARG A 1 86 ? -2.614 -7.970 11.650 1.00 92.94 86 ARG A N 1
ATOM 631 C CA . ARG A 1 86 ? -2.696 -7.587 10.234 1.00 92.94 86 ARG A CA 1
ATOM 632 C C . ARG A 1 86 ? -4.142 -7.569 9.736 1.00 92.94 86 ARG A C 1
ATOM 634 O O . ARG A 1 86 ? -4.530 -6.656 9.018 1.00 92.94 86 ARG A O 1
ATOM 641 N N . ASP A 1 87 ? -4.922 -8.567 10.131 1.00 91.31 87 ASP A N 1
ATOM 642 C CA . ASP A 1 87 ? -6.300 -8.724 9.669 1.00 91.31 87 ASP 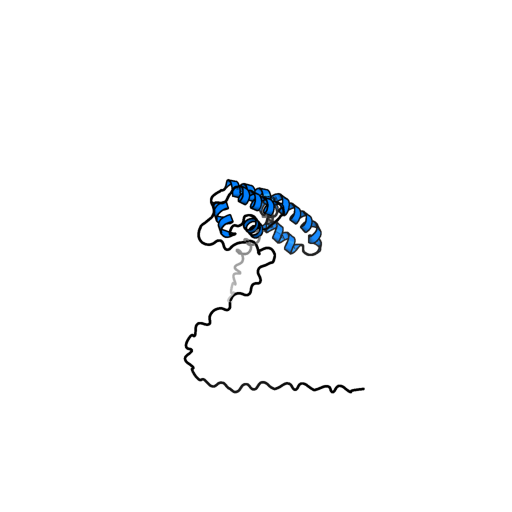A CA 1
ATOM 643 C C . ASP A 1 87 ? -7.195 -7.617 10.244 1.00 91.31 87 ASP A C 1
ATOM 645 O O . ASP A 1 87 ? -7.999 -7.037 9.523 1.00 91.31 87 ASP A O 1
ATOM 649 N N . TYR A 1 88 ? -6.962 -7.209 11.498 1.00 92.44 88 TYR A N 1
ATOM 650 C CA . TYR A 1 88 ? -7.656 -6.066 12.090 1.00 92.44 88 TYR A CA 1
ATOM 651 C C . TYR A 1 88 ? -7.364 -4.754 11.349 1.00 92.44 88 TYR A C 1
ATOM 653 O O . TYR A 1 88 ? -8.263 -3.935 11.181 1.00 92.44 88 TYR A O 1
ATOM 661 N N . LEU A 1 89 ? -6.128 -4.553 10.878 1.00 92.94 89 LEU A N 1
ATOM 662 C CA . LEU A 1 89 ? -5.779 -3.367 10.094 1.00 92.94 89 LEU A CA 1
ATOM 663 C C . LEU A 1 89 ? -6.543 -3.326 8.758 1.00 92.94 89 LEU A C 1
ATOM 665 O O . LEU A 1 89 ? -7.022 -2.264 8.364 1.00 92.94 89 LEU A O 1
ATOM 669 N N . TYR A 1 90 ? -6.722 -4.474 8.096 1.00 94.75 90 TYR A N 1
ATOM 670 C CA . TYR A 1 90 ? -7.553 -4.570 6.891 1.00 94.75 90 TYR A CA 1
ATOM 671 C C . TYR A 1 90 ? -9.035 -4.326 7.183 1.00 94.75 90 TYR A C 1
ATOM 673 O O . TYR A 1 90 ? -9.660 -3.524 6.488 1.00 94.75 90 TYR A O 1
ATOM 681 N N . ASP A 1 91 ? -9.575 -4.933 8.242 1.00 94.06 91 ASP A N 1
ATOM 682 C CA . ASP A 1 91 ? -10.946 -4.675 8.695 1.00 94.06 91 ASP A CA 1
ATOM 683 C C . ASP A 1 91 ? -11.162 -3.182 8.983 1.00 94.06 91 ASP A C 1
ATOM 685 O O . ASP A 1 91 ? -12.216 -2.620 8.680 1.00 94.06 91 ASP A O 1
ATOM 689 N N . TYR A 1 92 ? -10.165 -2.523 9.578 1.00 94.00 92 TYR A N 1
ATOM 690 C CA . TYR A 1 92 ? -10.222 -1.102 9.894 1.00 94.00 92 TYR A CA 1
ATOM 691 C C . TYR A 1 92 ? -10.192 -0.228 8.634 1.00 94.00 92 TYR A C 1
ATOM 693 O O . TYR A 1 92 ? -10.965 0.725 8.548 1.00 94.00 92 TYR A O 1
ATOM 701 N N . MET A 1 93 ? -9.364 -0.565 7.639 1.00 95.94 93 MET A N 1
ATOM 702 C CA . MET A 1 93 ? -9.355 0.112 6.334 1.00 95.94 93 MET A CA 1
ATOM 703 C C . MET A 1 93 ? -10.679 -0.053 5.583 1.00 95.94 93 MET A C 1
ATOM 705 O O . MET A 1 93 ? -11.126 0.889 4.935 1.00 95.94 93 MET A O 1
ATOM 709 N N . ALA A 1 94 ? -11.312 -1.225 5.679 1.00 95.56 94 ALA A N 1
ATOM 710 C CA . ALA A 1 94 ? -12.615 -1.468 5.067 1.00 95.56 94 ALA A CA 1
ATOM 711 C C . ALA A 1 94 ? -13.716 -0.606 5.707 1.00 95.56 94 ALA A C 1
ATOM 713 O O . ALA A 1 94 ? -14.589 -0.099 5.011 1.00 95.56 94 ALA A O 1
ATOM 714 N N . LYS A 1 95 ? -13.652 -0.403 7.029 1.00 95.50 95 LYS A N 1
ATOM 715 C CA . LYS A 1 95 ? -14.616 0.422 7.778 1.00 95.50 95 LYS A CA 1
ATOM 716 C C . LYS A 1 95 ? -14.373 1.924 7.641 1.00 95.50 95 LYS A C 1
ATOM 718 O O . LYS A 1 95 ? -15.320 2.694 7.730 1.00 95.50 95 LYS A O 1
ATOM 723 N N . ASN A 1 96 ? -13.122 2.340 7.445 1.00 95.25 96 ASN A N 1
ATOM 724 C CA . ASN A 1 96 ? -12.720 3.745 7.422 1.00 95.25 96 ASN A CA 1
ATOM 725 C C . ASN A 1 96 ? -12.075 4.093 6.071 1.00 95.25 96 ASN A C 1
ATOM 727 O O . ASN A 1 96 ? -10.847 4.009 5.928 1.00 95.25 96 ASN A O 1
ATOM 731 N N . PRO A 1 97 ? -12.868 4.521 5.069 1.00 96.19 97 PRO A N 1
ATOM 732 C CA . PRO A 1 97 ? -12.344 4.836 3.741 1.00 96.19 97 PRO A CA 1
ATOM 733 C C . PRO A 1 97 ? -11.366 6.022 3.745 1.00 96.19 97 PRO A C 1
ATOM 735 O O . PRO A 1 97 ? -10.448 6.051 2.927 1.00 96.19 97 PRO A O 1
ATOM 738 N N . SER A 1 98 ? -11.497 6.963 4.687 1.00 95.25 98 SER A N 1
ATOM 739 C CA . SER A 1 98 ? -10.550 8.074 4.880 1.00 95.25 98 SER A CA 1
ATOM 740 C C . SER A 1 98 ? -9.138 7.572 5.201 1.00 95.25 98 SER A C 1
ATOM 742 O O . SER A 1 98 ? -8.159 7.998 4.583 1.00 95.25 98 SER A O 1
ATOM 744 N N . PHE A 1 99 ? -9.032 6.598 6.107 1.00 95.31 99 PHE A N 1
ATOM 745 C CA . PHE A 1 99 ? -7.770 5.951 6.442 1.00 95.31 99 PHE A CA 1
ATOM 746 C C . PHE A 1 99 ? -7.227 5.136 5.263 1.00 95.31 99 PHE A C 1
ATOM 748 O O . PHE A 1 99 ? -6.040 5.219 4.950 1.00 95.31 99 PHE A O 1
ATOM 755 N N . ALA A 1 100 ? -8.087 4.410 4.543 1.00 96.12 100 ALA A N 1
ATOM 756 C CA . ALA A 1 100 ? -7.672 3.676 3.349 1.00 96.12 100 ALA A CA 1
ATOM 757 C C . ALA A 1 100 ? -7.114 4.605 2.253 1.00 96.12 100 ALA A C 1
ATOM 759 O O . ALA A 1 100 ? -6.099 4.283 1.633 1.00 96.12 100 ALA A O 1
ATOM 760 N N . ALA A 1 101 ? -7.732 5.770 2.038 1.00 95.75 101 ALA A N 1
ATOM 761 C CA . ALA A 1 101 ? -7.240 6.786 1.110 1.00 95.75 101 ALA A CA 1
ATOM 762 C C . ALA A 1 101 ? -5.883 7.353 1.553 1.00 95.75 101 ALA A C 1
ATOM 764 O O . ALA A 1 101 ? -4.976 7.478 0.729 1.00 95.75 101 ALA A O 1
ATOM 765 N N . ARG A 1 102 ? -5.704 7.619 2.855 1.00 96.06 102 ARG A N 1
ATOM 766 C CA . ARG A 1 102 ? -4.410 8.028 3.423 1.00 96.06 102 ARG A CA 1
ATOM 767 C C . ARG A 1 102 ? -3.337 6.971 3.159 1.00 96.06 102 ARG A C 1
ATOM 769 O O . ARG A 1 102 ? -2.307 7.295 2.584 1.00 96.06 102 ARG A O 1
ATOM 776 N N . VAL A 1 103 ? -3.601 5.700 3.469 1.00 95.44 103 VAL A N 1
ATOM 777 C CA . VAL A 1 103 ? -2.674 4.580 3.217 1.00 95.44 103 VAL A CA 1
ATOM 778 C C . VAL A 1 103 ? -2.306 4.449 1.737 1.00 95.44 103 VAL A C 1
ATOM 780 O O . VAL A 1 103 ? -1.156 4.145 1.430 1.00 95.44 103 VAL A O 1
ATOM 783 N N . LYS A 1 104 ? -3.249 4.675 0.812 1.00 93.25 104 LYS A N 1
ATOM 784 C CA . LYS A 1 104 ? -2.952 4.686 -0.630 1.00 93.25 104 LYS A CA 1
ATOM 785 C C . LYS A 1 104 ? -1.952 5.786 -0.988 1.00 93.25 104 LYS A C 1
ATOM 787 O O . LYS A 1 104 ? -1.002 5.499 -1.702 1.00 93.25 104 LYS A O 1
ATOM 792 N N . ARG A 1 105 ? -2.129 7.001 -0.455 1.00 94.19 105 ARG A N 1
ATOM 793 C CA . ARG A 1 105 ? -1.209 8.130 -0.684 1.00 94.19 105 ARG A CA 1
ATOM 794 C C . ARG A 1 105 ? 0.185 7.859 -0.122 1.00 94.19 105 ARG A C 1
ATOM 796 O O . ARG A 1 105 ? 1.160 8.040 -0.831 1.00 94.19 105 ARG A O 1
ATOM 803 N N . LEU A 1 106 ? 0.274 7.335 1.102 1.00 95.00 106 LEU A N 1
ATOM 804 C CA . LEU A 1 106 ? 1.558 7.036 1.756 1.00 95.00 106 LEU A CA 1
ATOM 805 C C . LEU A 1 106 ? 2.395 5.974 1.029 1.00 95.00 106 LEU A C 1
ATOM 807 O O . LEU A 1 106 ? 3.583 5.853 1.293 1.00 95.00 106 LEU A O 1
ATOM 811 N N . LYS A 1 107 ? 1.781 5.174 0.154 1.00 92.62 107 LYS A N 1
ATOM 812 C CA . LYS A 1 107 ? 2.485 4.157 -0.633 1.00 92.62 107 LYS A CA 1
ATOM 813 C C . LYS A 1 107 ? 3.090 4.697 -1.927 1.00 92.62 107 LYS A C 1
ATOM 815 O O . LYS A 1 107 ? 3.877 3.982 -2.530 1.00 92.62 107 LYS A O 1
ATOM 820 N N . ILE A 1 108 ? 2.731 5.909 -2.352 1.00 92.06 108 ILE A N 1
ATOM 821 C CA . ILE A 1 108 ? 3.199 6.482 -3.619 1.00 92.06 108 ILE A CA 1
ATOM 822 C C . ILE A 1 108 ? 4.716 6.685 -3.563 1.00 92.06 108 ILE A C 1
ATOM 824 O O . ILE A 1 108 ? 5.417 6.060 -4.352 1.00 92.06 108 ILE A O 1
ATOM 828 N N . ASP A 1 109 ? 5.207 7.424 -2.567 1.00 93.00 109 ASP A N 1
ATOM 829 C CA . ASP A 1 109 ? 6.632 7.739 -2.401 1.00 93.00 109 ASP A CA 1
ATOM 830 C C . ASP A 1 109 ? 7.538 6.492 -2.309 1.00 93.00 109 ASP A C 1
ATOM 832 O O . ASP A 1 109 ? 8.513 6.400 -3.061 1.00 93.00 109 ASP A O 1
ATOM 836 N N . PRO A 1 110 ? 7.255 5.482 -1.454 1.00 92.81 110 PRO A N 1
ATOM 837 C CA . PRO A 1 110 ? 8.086 4.282 -1.418 1.00 92.81 110 PRO A CA 1
ATOM 838 C C . PRO A 1 110 ? 7.984 3.456 -2.706 1.00 92.81 110 PRO A C 1
ATOM 840 O O . PRO A 1 110 ? 8.974 2.845 -3.106 1.00 92.81 110 PRO A O 1
ATOM 843 N N . ASP A 1 111 ? 6.830 3.435 -3.381 1.00 91.75 111 ASP A N 1
ATOM 844 C CA . ASP A 1 111 ? 6.709 2.764 -4.678 1.00 91.75 111 ASP A CA 1
ATOM 845 C C . ASP A 1 111 ? 7.530 3.501 -5.764 1.00 91.75 111 ASP A C 1
ATOM 847 O O . ASP A 1 111 ? 8.169 2.835 -6.579 1.00 91.75 111 ASP A O 1
ATOM 851 N N . ASP A 1 112 ? 7.590 4.841 -5.741 1.00 92.19 112 ASP A N 1
ATOM 852 C CA . ASP A 1 112 ? 8.430 5.655 -6.640 1.00 92.19 112 ASP A CA 1
ATOM 853 C C . ASP A 1 112 ? 9.922 5.389 -6.411 1.00 92.19 112 ASP A C 1
ATOM 855 O O . ASP A 1 112 ? 10.695 5.252 -7.363 1.00 92.19 112 ASP A O 1
ATOM 859 N N . GLN A 1 113 ? 10.337 5.237 -5.150 1.00 92.19 113 GLN A N 1
ATOM 860 C CA . GLN A 1 113 ? 11.713 4.869 -4.818 1.00 92.19 113 GLN A CA 1
ATOM 861 C C . GLN A 1 113 ? 12.066 3.471 -5.342 1.00 92.19 113 GLN A C 1
ATOM 863 O O . GLN A 1 113 ? 13.168 3.252 -5.856 1.00 92.19 113 GLN A O 1
ATOM 868 N N . VAL A 1 114 ? 11.138 2.512 -5.236 1.00 91.31 114 VAL A N 1
ATOM 869 C CA . VAL A 1 114 ? 11.331 1.176 -5.814 1.00 91.31 114 VAL A CA 1
ATOM 870 C C . VAL A 1 114 ? 11.414 1.261 -7.333 1.00 91.31 114 VAL A C 1
ATOM 872 O O . VAL A 1 114 ? 12.310 0.643 -7.900 1.00 91.31 114 VAL A O 1
ATOM 875 N N . GLU A 1 115 ? 10.561 2.048 -7.992 1.00 91.31 115 GLU A N 1
ATOM 876 C CA . GLU A 1 115 ? 10.633 2.274 -9.440 1.00 91.31 115 GLU A CA 1
ATOM 877 C C . GLU A 1 115 ? 11.996 2.851 -9.850 1.00 91.31 115 GLU A C 1
ATOM 879 O O . GLU A 1 115 ? 12.626 2.346 -10.784 1.00 91.31 115 GLU A O 1
ATOM 884 N N . HIS A 1 116 ? 12.483 3.866 -9.133 1.00 91.00 116 HIS A N 1
ATOM 885 C CA . HIS A 1 116 ? 13.796 4.460 -9.371 1.00 91.00 116 HIS A CA 1
ATOM 886 C C . HIS A 1 116 ? 14.917 3.414 -9.269 1.00 91.00 116 HIS A C 1
ATOM 888 O O . HIS A 1 116 ? 15.733 3.280 -10.180 1.00 91.00 116 HIS A O 1
ATOM 894 N N . ASN A 1 117 ? 14.910 2.594 -8.218 1.00 89.56 117 ASN A N 1
ATOM 895 C CA . ASN A 1 117 ? 15.901 1.530 -8.039 1.00 89.56 117 ASN A CA 1
ATOM 896 C C . ASN A 1 117 ? 15.781 0.445 -9.122 1.00 89.56 117 ASN A C 1
ATOM 898 O O . ASN A 1 117 ? 16.779 -0.081 -9.621 1.00 89.56 117 ASN A O 1
ATOM 902 N N . LEU A 1 118 ? 14.553 0.114 -9.514 1.00 89.38 118 LEU A N 1
ATOM 903 C CA . LEU A 1 118 ? 14.262 -0.909 -10.506 1.00 89.38 118 LEU A CA 1
ATOM 904 C C . LEU A 1 118 ? 14.747 -0.498 -11.899 1.00 89.38 118 LEU A C 1
ATOM 906 O O . LEU A 1 118 ? 15.299 -1.340 -12.606 1.00 89.38 118 LEU A O 1
ATOM 910 N N . LYS A 1 119 ? 14.653 0.792 -12.256 1.00 87.38 119 LYS A N 1
ATOM 911 C CA . LYS A 1 119 ? 15.227 1.342 -13.499 1.00 87.38 119 LYS A CA 1
ATOM 912 C C . LYS A 1 119 ? 16.705 0.986 -13.640 1.00 87.38 119 LYS A C 1
ATOM 914 O O . LYS A 1 119 ? 17.123 0.568 -14.716 1.00 87.38 119 LYS A O 1
ATOM 919 N N . HIS A 1 120 ? 17.475 1.037 -12.556 1.00 85.25 120 HIS A N 1
ATOM 920 C CA . HIS A 1 120 ? 18.893 0.674 -12.577 1.00 85.25 120 HIS A CA 1
ATOM 921 C C . HIS A 1 120 ? 19.137 -0.846 -12.610 1.00 85.25 120 HIS A C 1
ATOM 923 O O . HIS A 1 120 ? 20.112 -1.294 -13.215 1.00 85.25 120 HIS A O 1
ATOM 929 N N . MET A 1 121 ? 18.238 -1.652 -12.031 1.00 80.75 121 MET A N 1
ATOM 930 C CA . MET A 1 121 ? 18.328 -3.124 -12.019 1.00 80.75 121 MET A CA 1
ATOM 931 C C . MET A 1 121 ? 17.829 -3.802 -13.306 1.00 80.75 121 MET A C 1
ATOM 933 O O . MET A 1 121 ? 18.153 -4.968 -13.553 1.00 80.75 121 MET A O 1
ATOM 937 N N . THR A 1 122 ? 17.063 -3.093 -14.140 1.00 79.94 122 THR A N 1
ATOM 938 C CA . THR A 1 122 ? 16.455 -3.641 -15.370 1.00 79.94 122 THR A CA 1
ATOM 939 C C . THR A 1 122 ? 17.458 -4.253 -16.346 1.00 79.94 122 THR A C 1
ATOM 941 O O . THR A 1 122 ? 17.085 -5.150 -17.092 1.00 79.94 122 THR A O 1
ATOM 944 N N . ARG A 1 123 ? 18.737 -3.857 -16.299 1.00 82.44 123 ARG A N 1
ATOM 945 C CA . ARG A 1 123 ? 19.807 -4.469 -17.106 1.00 82.44 123 ARG A CA 1
ATOM 946 C C . ARG A 1 123 ? 20.000 -5.964 -16.828 1.00 82.44 123 ARG A C 1
ATOM 948 O O . ARG A 1 123 ? 20.366 -6.695 -17.737 1.00 82.44 123 ARG A O 1
ATOM 955 N N . SER A 1 124 ? 19.761 -6.409 -15.592 1.00 87.19 124 SER A N 1
ATOM 956 C CA . SER A 1 124 ? 19.939 -7.811 -15.182 1.00 87.19 124 SER A CA 1
ATOM 957 C C . SER A 1 124 ? 18.632 -8.599 -15.239 1.00 87.19 124 SER A C 1
ATOM 959 O O . SER A 1 124 ? 18.601 -9.745 -15.683 1.00 87.19 124 SER A O 1
ATOM 961 N N . HIS A 1 125 ? 17.528 -7.993 -14.788 1.00 88.94 125 HIS A N 1
ATOM 962 C CA . HIS A 1 125 ? 16.244 -8.686 -14.636 1.00 88.94 125 HIS A CA 1
ATOM 963 C C . HIS A 1 125 ? 15.069 -7.863 -15.186 1.00 88.94 125 HIS A C 1
ATOM 965 O O . HIS A 1 125 ? 14.185 -7.457 -14.425 1.00 88.94 125 HIS A O 1
ATOM 971 N N . PRO A 1 126 ? 15.018 -7.625 -16.510 1.00 90.56 126 PRO A N 1
ATOM 972 C CA . PRO A 1 126 ? 13.999 -6.766 -17.114 1.00 90.56 126 PRO A CA 1
ATOM 973 C C . PRO A 1 126 ? 12.589 -7.353 -16.973 1.00 90.56 126 PRO A C 1
ATOM 975 O O . PRO A 1 126 ? 11.644 -6.634 -16.670 1.00 90.56 126 PRO A O 1
ATOM 978 N N . VAL A 1 127 ? 12.437 -8.674 -17.106 1.00 91.19 127 VAL A N 1
ATOM 979 C CA . VAL A 1 127 ? 11.129 -9.350 -17.040 1.00 91.19 127 VAL A CA 1
ATOM 980 C C . VAL A 1 127 ? 10.490 -9.212 -15.656 1.00 91.19 127 VAL A C 1
ATOM 982 O O . VAL A 1 127 ? 9.328 -8.825 -15.540 1.00 91.19 127 VAL A O 1
ATOM 985 N N . ALA A 1 128 ? 11.254 -9.481 -14.593 1.00 89.06 128 ALA A N 1
ATOM 986 C CA . ALA A 1 128 ? 10.766 -9.339 -13.223 1.00 89.06 128 ALA A CA 1
ATOM 987 C C . ALA A 1 128 ? 10.374 -7.885 -12.915 1.00 89.06 128 ALA A C 1
ATOM 989 O O . ALA A 1 128 ? 9.354 -7.645 -12.268 1.00 89.06 128 ALA A O 1
ATOM 990 N N . ALA A 1 129 ? 11.149 -6.925 -13.430 1.00 90.75 129 ALA A N 1
ATOM 991 C CA . ALA A 1 129 ? 10.848 -5.509 -13.296 1.00 90.75 129 ALA A CA 1
ATOM 992 C C . ALA A 1 129 ? 9.520 -5.126 -13.970 1.00 90.75 129 ALA A C 1
ATOM 994 O O . ALA A 1 129 ? 8.673 -4.491 -13.342 1.00 90.75 129 ALA A O 1
ATOM 995 N N . ILE A 1 130 ? 9.301 -5.575 -15.209 1.00 90.94 130 ILE A N 1
ATOM 996 C CA . ILE A 1 130 ? 8.065 -5.327 -15.965 1.00 90.94 130 ILE A CA 1
ATOM 997 C C . ILE A 1 130 ? 6.844 -5.858 -15.203 1.00 90.94 130 ILE A C 1
ATOM 999 O O . ILE A 1 130 ? 5.866 -5.133 -15.015 1.00 90.94 130 ILE A O 1
ATOM 1003 N N . PHE A 1 131 ? 6.895 -7.100 -14.713 1.00 91.88 131 PHE A N 1
ATOM 1004 C CA . PHE A 1 131 ? 5.771 -7.678 -13.970 1.00 91.88 131 PHE A CA 1
ATOM 1005 C C . PHE A 1 131 ? 5.495 -6.954 -12.649 1.00 91.88 131 PHE A C 1
ATOM 1007 O O . PHE A 1 131 ? 4.330 -6.795 -12.276 1.00 91.88 131 PHE A O 1
ATOM 1014 N N . TRP A 1 132 ? 6.532 -6.488 -11.947 1.00 91.50 132 TRP A N 1
ATOM 1015 C CA . TRP A 1 132 ? 6.345 -5.713 -10.721 1.00 91.50 132 TRP A CA 1
ATOM 1016 C C . TRP A 1 132 ? 5.612 -4.395 -10.997 1.00 91.50 132 TRP A C 1
ATOM 1018 O O . TRP A 1 132 ? 4.615 -4.101 -10.335 1.00 91.50 132 TRP A O 1
ATOM 1028 N N . LEU A 1 133 ? 6.046 -3.651 -12.020 1.00 91.12 133 LEU A N 1
ATOM 1029 C CA . LEU A 1 133 ? 5.450 -2.367 -12.403 1.00 91.12 133 LEU A CA 1
ATOM 1030 C C . LEU A 1 133 ? 3.979 -2.524 -12.812 1.00 91.12 133 LEU A C 1
ATOM 1032 O O . LEU A 1 133 ? 3.115 -1.811 -12.297 1.00 91.12 133 LEU A O 1
ATOM 1036 N N . LYS A 1 134 ? 3.674 -3.529 -13.643 1.00 91.56 134 LYS A N 1
ATOM 1037 C CA . LYS A 1 134 ? 2.304 -3.825 -14.097 1.00 91.56 134 LYS A CA 1
ATOM 1038 C C . LYS A 1 134 ? 1.363 -4.182 -12.950 1.00 91.56 134 LYS A C 1
ATOM 1040 O O . LYS A 1 134 ? 0.217 -3.746 -12.944 1.00 91.56 134 LYS A O 1
ATOM 1045 N N . ASN A 1 135 ? 1.838 -4.943 -11.965 1.00 91.31 135 ASN A N 1
ATOM 1046 C CA . ASN A 1 135 ? 1.018 -5.333 -10.817 1.00 91.31 135 ASN A CA 1
ATOM 1047 C C . ASN A 1 135 ? 0.822 -4.194 -9.813 1.00 91.31 135 ASN A C 1
ATOM 1049 O O . ASN A 1 135 ? -0.179 -4.180 -9.094 1.00 91.31 135 ASN A O 1
ATOM 1053 N N . ARG A 1 136 ? 1.781 -3.266 -9.720 1.00 89.81 136 ARG A N 1
ATOM 1054 C CA . ARG A 1 136 ? 1.747 -2.208 -8.711 1.00 89.81 136 ARG A CA 1
ATOM 1055 C C . ARG A 1 136 ? 0.997 -0.960 -9.164 1.00 89.81 136 ARG A C 1
ATOM 1057 O O . ARG A 1 136 ? 0.261 -0.395 -8.358 1.00 89.81 136 ARG A O 1
ATOM 1064 N N . ARG A 1 137 ? 1.158 -0.565 -10.429 1.00 87.50 137 ARG A N 1
ATOM 1065 C CA . ARG A 1 137 ? 0.494 0.593 -11.052 1.00 87.50 137 ARG A CA 1
ATOM 1066 C C . ARG A 1 137 ? 0.013 0.237 -12.465 1.00 87.50 137 ARG A C 1
ATOM 1068 O O . ARG A 1 137 ? 0.611 0.668 -13.455 1.00 87.50 137 ARG A O 1
ATOM 1075 N N . PRO A 1 138 ? -1.039 -0.596 -12.578 1.00 89.88 138 PRO A N 1
ATOM 1076 C CA . PRO A 1 138 ? -1.560 -1.029 -13.874 1.00 89.88 138 PRO A CA 1
ATOM 1077 C C . PRO A 1 138 ? -2.137 0.132 -14.690 1.00 89.88 138 PRO A C 1
ATOM 1079 O O . PRO A 1 138 ? -2.178 0.067 -15.907 1.00 89.88 138 PRO A O 1
ATOM 1082 N N . ASP A 1 139 ? -2.577 1.202 -14.046 1.00 88.62 139 ASP A N 1
ATOM 1083 C CA . ASP A 1 139 ? -3.045 2.424 -14.695 1.00 88.62 139 ASP A CA 1
ATOM 1084 C C . ASP A 1 139 ? -1.974 3.078 -15.583 1.00 88.62 139 ASP A C 1
ATOM 1086 O O . ASP A 1 139 ? -2.281 3.534 -16.684 1.00 88.62 139 ASP A O 1
ATOM 1090 N N . ILE A 1 140 ? -0.718 3.077 -15.132 1.00 89.25 140 ILE A N 1
ATOM 1091 C CA . ILE A 1 140 ? 0.405 3.691 -15.853 1.00 89.25 140 ILE A CA 1
ATOM 1092 C C . ILE A 1 140 ? 1.094 2.672 -16.766 1.00 89.25 140 ILE A C 1
ATOM 1094 O O . ILE A 1 140 ? 1.416 2.987 -17.910 1.00 89.25 140 ILE A O 1
ATOM 1098 N N . TRP A 1 141 ? 1.322 1.457 -16.258 1.00 88.94 141 TRP A N 1
ATOM 1099 C CA . TRP A 1 141 ? 2.239 0.483 -16.860 1.00 88.94 141 TRP A CA 1
ATOM 1100 C C . TRP A 1 141 ? 1.560 -0.665 -17.610 1.00 88.94 141 TRP A C 1
ATOM 1102 O O . TRP A 1 141 ? 2.255 -1.532 -18.140 1.00 88.94 141 TRP A O 1
ATOM 1112 N N . LYS A 1 142 ? 0.223 -0.735 -17.647 1.00 88.00 142 LYS A N 1
ATOM 1113 C CA . LYS A 1 142 ? -0.468 -1.743 -18.463 1.00 88.00 142 LYS A CA 1
ATOM 1114 C C . LYS A 1 142 ? -0.183 -1.497 -19.943 1.00 88.00 142 LYS A C 1
ATOM 1116 O O . LYS A 1 142 ? -0.159 -0.354 -20.397 1.00 88.00 142 LYS A O 1
ATOM 1121 N N . ASP A 1 143 ? 0.002 -2.590 -20.680 1.00 87.25 143 ASP A N 1
ATOM 1122 C CA . ASP A 1 143 ? 0.239 -2.539 -22.119 1.00 87.25 143 ASP A CA 1
ATOM 1123 C C . ASP A 1 143 ? -0.917 -1.799 -22.801 1.00 87.25 143 ASP A C 1
ATOM 1125 O O . ASP A 1 143 ? -2.095 -2.080 -22.548 1.00 87.25 143 ASP A O 1
ATOM 1129 N N . ARG A 1 144 ? -0.568 -0.838 -23.654 1.00 85.12 144 ARG A N 1
ATOM 1130 C CA . ARG A 1 144 ? -1.519 -0.141 -24.515 1.00 85.12 144 ARG A CA 1
ATOM 1131 C C . ARG A 1 144 ? -1.522 -0.859 -25.856 1.00 85.12 144 ARG A C 1
ATOM 1133 O O . ARG A 1 144 ? -0.469 -1.051 -26.456 1.00 85.12 144 ARG A O 1
ATOM 1140 N N . HIS A 1 145 ? -2.694 -1.308 -26.285 1.00 80.25 145 HIS A N 1
ATOM 1141 C CA . HIS A 1 145 ? -2.885 -1.796 -27.642 1.00 80.25 145 HIS A CA 1
ATOM 1142 C C . HIS A 1 145 ? -3.416 -0.630 -28.461 1.00 80.25 145 HIS A C 1
ATOM 1144 O O . HIS A 1 145 ? -4.595 -0.286 -28.370 1.00 80.25 145 HIS A O 1
ATOM 1150 N N . ASP A 1 146 ? -2.529 -0.003 -29.221 1.00 71.81 146 ASP A N 1
ATOM 1151 C CA . ASP A 1 146 ? -2.904 1.045 -30.156 1.00 71.81 146 ASP A CA 1
ATOM 1152 C C . ASP A 1 146 ? -3.592 0.342 -31.331 1.00 71.81 146 ASP A C 1
ATOM 1154 O O . ASP A 1 146 ? -2.954 -0.326 -32.142 1.00 71.81 146 ASP A O 1
ATOM 1158 N N . GLY A 1 147 ? -4.924 0.375 -31.345 1.00 62.94 147 GLY A N 1
ATOM 1159 C CA . GLY A 1 147 ? -5.779 -0.422 -32.228 1.00 62.94 147 GLY A CA 1
ATOM 1160 C C . GLY A 1 147 ? -5.765 -0.017 -33.704 1.00 62.94 147 GLY A C 1
ATOM 1161 O O . GLY A 1 147 ? -6.830 0.048 -34.311 1.00 62.94 147 GLY A O 1
ATOM 1162 N N . HIS A 1 148 ? -4.600 0.222 -34.311 1.00 59.19 148 HIS A N 1
ATOM 1163 C CA . HIS A 1 148 ? -4.467 0.285 -35.767 1.00 59.19 148 HIS A CA 1
ATOM 1164 C C . HIS A 1 148 ? -4.553 -1.129 -36.355 1.00 59.19 148 HIS A C 1
ATOM 1166 O O . HIS A 1 148 ? -3.579 -1.712 -36.825 1.00 59.19 148 HIS A O 1
ATOM 1172 N N . ILE A 1 149 ? -5.754 -1.700 -36.317 1.00 64.12 149 ILE A N 1
ATOM 1173 C CA . ILE A 1 149 ? -6.094 -2.857 -37.134 1.00 64.12 149 ILE A CA 1
ATOM 1174 C C . ILE A 1 149 ? -6.337 -2.306 -38.542 1.00 64.12 149 ILE A C 1
ATOM 1176 O O . ILE A 1 149 ? -7.433 -1.850 -38.859 1.00 64.12 149 ILE A O 1
ATOM 1180 N N . VAL A 1 150 ? -5.295 -2.279 -39.376 1.00 57.47 150 VAL A N 1
ATOM 1181 C CA . VAL A 1 150 ? -5.455 -2.067 -40.821 1.00 57.47 150 VAL A CA 1
ATOM 1182 C C . VAL A 1 150 ? -6.197 -3.274 -41.388 1.00 57.47 150 VAL A C 1
ATOM 1184 O O . VAL A 1 150 ? -5.658 -4.369 -41.530 1.00 57.47 150 VAL A O 1
ATOM 1187 N N . HIS A 1 151 ? -7.486 -3.081 -41.632 1.00 55.56 151 HIS A N 1
ATOM 1188 C CA . HIS A 1 151 ? -8.426 -4.089 -42.102 1.00 55.56 151 HIS A CA 1
ATOM 1189 C C . HIS A 1 151 ? -8.290 -4.283 -43.625 1.00 55.56 151 HIS A C 1
ATOM 1191 O O . HIS A 1 151 ? -9.266 -4.140 -44.349 1.00 55.56 151 HIS A O 1
ATOM 1197 N N . GLU A 1 152 ? -7.081 -4.533 -44.140 1.00 58.91 152 GLU A N 1
ATOM 1198 C CA . GLU A 1 152 ? -6.828 -4.512 -45.597 1.00 58.91 152 GLU A CA 1
ATOM 1199 C C . GLU A 1 152 ? -6.598 -5.897 -46.233 1.00 58.91 152 GLU A C 1
ATOM 1201 O O . GLU A 1 152 ? -6.318 -5.989 -47.418 1.00 58.91 152 GLU A O 1
ATOM 1206 N N . HIS A 1 153 ? -6.754 -7.012 -45.507 1.00 58.97 153 HIS A N 1
ATOM 1207 C CA . HIS A 1 153 ? -6.469 -8.345 -46.074 1.00 58.97 153 HIS A CA 1
ATOM 1208 C C . HIS A 1 153 ? -7.431 -9.467 -45.633 1.00 58.97 153 HIS A C 1
ATOM 1210 O O . HIS A 1 153 ? -7.003 -10.575 -45.320 1.00 58.97 153 HIS A O 1
ATOM 1216 N N . VAL A 1 154 ? -8.749 -9.226 -45.642 1.00 56.00 154 VAL A N 1
ATOM 1217 C CA . VAL A 1 154 ? -9.755 -10.309 -45.483 1.00 56.00 154 VAL A CA 1
ATOM 1218 C C . VAL A 1 154 ? -10.808 -10.285 -46.599 1.00 56.00 154 VAL A C 1
ATOM 1220 O O . VAL A 1 154 ? -11.986 -10.507 -46.362 1.00 56.00 154 VAL A O 1
ATOM 1223 N N . GLU A 1 155 ? -10.389 -10.026 -47.840 1.00 53.28 155 GLU A N 1
ATOM 1224 C CA . GLU A 1 155 ? -11.273 -10.119 -49.020 1.00 53.28 155 GLU A CA 1
ATOM 1225 C C . GLU A 1 155 ? -10.815 -11.141 -50.079 1.00 53.28 155 GLU A C 1
ATOM 1227 O O . GLU A 1 155 ? -11.407 -11.230 -51.151 1.00 53.28 155 GLU A O 1
ATOM 1232 N N . TYR A 1 156 ? -9.795 -11.966 -49.800 1.00 54.72 156 TYR A N 1
ATOM 1233 C CA . TYR A 1 156 ? -9.254 -12.896 -50.810 1.00 54.72 156 TYR A CA 1
ATOM 1234 C C . TYR A 1 156 ? -9.772 -14.343 -50.721 1.00 54.72 156 TYR A C 1
ATOM 1236 O O . TYR A 1 156 ? -9.621 -15.107 -51.668 1.00 54.72 156 TYR A O 1
ATOM 1244 N N . VAL A 1 157 ? -10.422 -14.748 -49.623 1.00 55.66 157 VAL A N 1
ATOM 1245 C CA . VAL A 1 157 ? -10.834 -16.159 -49.430 1.00 55.66 157 VAL A CA 1
ATOM 1246 C C . VAL A 1 157 ? -12.254 -16.447 -49.944 1.00 55.66 157 VAL A C 1
ATOM 1248 O O . VAL A 1 157 ? -12.616 -17.601 -50.141 1.00 55.66 157 VAL A O 1
ATOM 1251 N N . ALA A 1 158 ? -13.052 -15.420 -50.253 1.00 53.41 158 ALA A N 1
ATOM 1252 C CA . ALA A 1 158 ? -14.434 -15.600 -50.712 1.00 53.41 158 ALA A CA 1
ATOM 1253 C C . ALA A 1 158 ? -14.591 -15.838 -52.231 1.00 53.41 158 ALA A C 1
ATOM 1255 O O . ALA A 1 158 ? -15.697 -16.115 -52.677 1.00 53.41 158 ALA A O 1
ATOM 1256 N N . LYS A 1 159 ? -13.521 -15.745 -53.038 1.00 52.50 159 LYS A N 1
ATOM 1257 C CA . LYS A 1 159 ? -13.611 -15.832 -54.514 1.00 52.50 159 LYS A CA 1
ATOM 1258 C C . LYS A 1 159 ? -13.180 -17.169 -55.132 1.00 52.50 159 LYS A C 1
ATOM 1260 O O . LYS A 1 159 ? -13.198 -17.285 -56.348 1.00 52.50 159 LYS A O 1
ATOM 1265 N N . VAL A 1 160 ? -12.816 -18.178 -54.337 1.00 55.97 160 VAL A N 1
ATOM 1266 C CA . VAL A 1 160 ? -12.327 -19.477 -54.864 1.00 55.97 160 VAL A CA 1
ATOM 1267 C C . VAL A 1 160 ? -13.367 -20.608 -54.735 1.00 55.97 160 VAL A C 1
ATOM 1269 O O . VAL A 1 160 ? -13.044 -21.772 -54.933 1.00 55.97 160 VAL A O 1
ATOM 1272 N N . GLY A 1 161 ? -14.617 -20.289 -54.377 1.00 50.34 161 GLY A N 1
ATOM 1273 C CA . GLY A 1 161 ? -15.676 -21.282 -54.130 1.00 50.34 161 GLY A CA 1
ATOM 1274 C C . GLY A 1 161 ? -16.708 -21.468 -55.248 1.00 50.34 161 GLY A C 1
ATOM 1275 O O . GLY A 1 161 ? -17.518 -22.385 -55.158 1.00 50.34 161 GLY A O 1
ATOM 1276 N N . GLU A 1 162 ? -16.703 -20.632 -56.288 1.00 56.03 162 GLU A N 1
ATOM 1277 C CA . GLU A 1 162 ? -17.723 -20.644 -57.346 1.00 56.03 162 GLU A CA 1
ATOM 1278 C C . GLU A 1 162 ? -17.058 -20.632 -58.727 1.00 56.03 162 GLU A C 1
ATOM 1280 O O . GLU A 1 162 ? -16.687 -19.577 -59.233 1.00 56.03 162 GLU A O 1
ATOM 1285 N N . GLY A 1 163 ? -16.900 -21.804 -59.342 1.00 56.72 163 GLY A N 1
ATOM 1286 C CA . GLY A 1 163 ? -16.513 -21.912 -60.752 1.00 56.72 163 GLY A CA 1
ATOM 1287 C C . GLY A 1 163 ? -15.541 -23.049 -61.024 1.00 56.72 163 GLY A C 1
ATOM 1288 O O . GLY A 1 163 ? -14.339 -22.871 -60.889 1.00 56.72 163 GLY A O 1
ATOM 1289 N N . ASP A 1 164 ? -16.082 -24.229 -61.335 1.00 51.81 164 ASP A N 1
ATOM 1290 C CA . ASP A 1 164 ? -15.762 -24.990 -62.557 1.00 51.81 164 ASP A CA 1
ATOM 1291 C C . ASP A 1 164 ? -16.243 -26.439 -62.407 1.00 51.81 164 ASP A C 1
ATOM 1293 O O . ASP A 1 164 ? -15.533 -27.354 -61.989 1.00 51.81 164 ASP A O 1
ATOM 1297 N N . SER A 1 165 ? -17.512 -26.647 -62.762 1.00 53.34 165 SER A N 1
ATOM 1298 C CA . SER A 1 165 ? -18.041 -27.969 -63.083 1.00 53.34 165 SER A CA 1
ATOM 1299 C C . SER A 1 165 ? -17.538 -28.354 -64.476 1.00 53.34 165 SER A C 1
ATOM 1301 O O . SER A 1 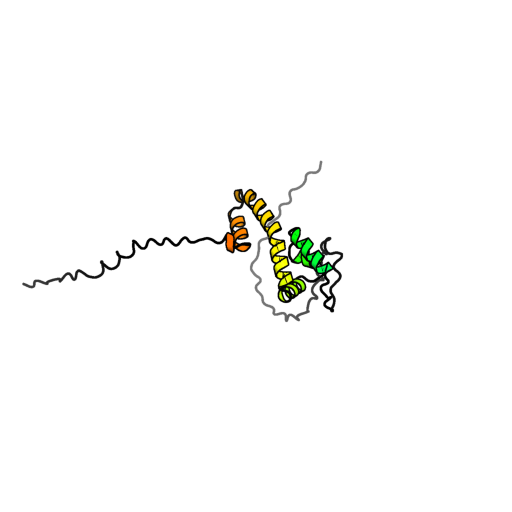165 ? -18.101 -27.960 -65.494 1.00 53.34 165 SER A O 1
ATOM 1303 N N . ILE A 1 166 ? -16.447 -29.120 -64.525 1.00 57.41 166 ILE A N 1
ATOM 1304 C CA . ILE A 1 166 ? -15.966 -29.759 -65.754 1.00 57.41 166 ILE A CA 1
ATOM 1305 C C . ILE A 1 166 ? -16.975 -30.851 -66.128 1.00 57.41 166 ILE A C 1
ATOM 1307 O O . ILE A 1 166 ? -16.989 -31.938 -65.548 1.00 57.41 166 ILE A O 1
ATOM 1311 N N . GLY A 1 167 ? -17.857 -30.532 -67.076 1.00 49.47 167 GLY A N 1
ATOM 1312 C CA . GLY A 1 167 ? -18.737 -31.493 -67.729 1.00 49.47 167 GLY A CA 1
ATOM 1313 C C . GLY A 1 167 ? -17.911 -32.488 -68.540 1.00 49.47 167 GLY A C 1
ATOM 1314 O O . GLY A 1 167 ? -17.310 -32.134 -69.551 1.00 49.47 167 GLY A O 1
ATOM 1315 N N . HIS A 1 168 ? -17.868 -33.734 -68.079 1.00 44.59 168 HIS A N 1
ATOM 1316 C CA . HIS A 1 168 ? -17.271 -34.846 -68.804 1.00 44.59 168 HIS A CA 1
ATOM 1317 C C . HIS A 1 168 ? -18.311 -35.360 -69.811 1.00 44.59 168 HIS A C 1
ATOM 1319 O O . HIS A 1 168 ? -19.205 -36.123 -69.457 1.00 44.59 168 HIS A O 1
ATOM 1325 N N . GLU A 1 169 ? -18.241 -34.890 -71.056 1.00 53.78 169 GLU A N 1
ATOM 1326 C CA . GLU A 1 169 ? -19.105 -35.370 -72.138 1.00 53.78 169 GLU A CA 1
ATOM 1327 C C . GLU A 1 169 ? -18.509 -36.665 -72.718 1.00 53.78 169 GLU A C 1
ATOM 1329 O O . GLU A 1 169 ? -17.481 -36.676 -73.398 1.00 53.78 169 GLU A O 1
ATOM 1334 N N . GLU A 1 170 ? -19.135 -37.783 -72.360 1.00 55.84 170 GLU A N 1
ATOM 1335 C CA . GLU A 1 170 ? -18.858 -39.135 -72.835 1.00 55.84 170 GLU A CA 1
ATOM 1336 C C . GLU A 1 170 ? -19.350 -39.278 -74.286 1.00 55.84 170 GLU A C 1
ATOM 1338 O O . GLU A 1 170 ? -20.545 -39.404 -74.548 1.00 55.84 170 GLU A O 1
ATOM 1343 N N . LYS A 1 171 ? -18.433 -39.232 -75.260 1.00 53.22 171 LYS A N 1
ATOM 1344 C CA . LYS A 1 171 ? -18.752 -39.586 -76.650 1.00 53.22 171 LYS A CA 1
ATOM 1345 C C . LYS A 1 171 ? -18.702 -41.099 -76.828 1.00 53.22 171 LYS A C 1
ATOM 1347 O O . LYS A 1 171 ? -17.637 -41.681 -77.010 1.00 53.22 171 LYS A O 1
ATOM 1352 N N . VAL A 1 172 ? -19.887 -41.699 -76.821 1.00 56.50 172 VAL A N 1
ATOM 1353 C CA . VAL A 1 172 ? -20.172 -42.999 -77.430 1.00 56.50 172 VAL A CA 1
ATOM 1354 C C . VAL A 1 172 ? -20.459 -42.764 -78.914 1.00 56.50 172 VAL A C 1
ATOM 1356 O O . VAL A 1 172 ? -21.473 -42.147 -79.235 1.00 56.50 172 VAL A O 1
ATOM 1359 N N . HIS A 1 173 ? -19.545 -43.196 -79.788 1.00 49.72 173 HIS A N 1
ATOM 1360 C CA . HIS A 1 173 ? -19.794 -43.936 -81.040 1.00 49.72 173 HIS A CA 1
ATOM 1361 C C . HIS A 1 173 ? -18.523 -44.063 -81.882 1.00 49.72 173 HIS A C 1
ATOM 1363 O O . HIS A 1 173 ? -17.862 -43.030 -82.130 1.00 49.72 173 HIS A O 1
#